Protein AF-A0A077XVI0-F1 (afdb_monomer_lite)

pLDDT: mean 93.35, std 6.58, range [59.66, 98.25]

Radius of gyration: 14.85 Å; chains: 1; bounding box: 34×36×43 Å

Secondary structure (DSSP, 8-state):
--EEEEE-SEEEEEEEEEE-TTT--EEEEEEEEESSEEEE-SSSSPEEE-S-EEEEEEEEE-HHHHHHHHHH-TTEEEEEETTTTEEEEEEE-TTT-PEEPHHHHHTSTTSTTS--SHHHHHH-EEEEEE-SS-EEEEEEE---TTHHHHHHHSEEEEGGG-

Structure (mmCIF, N/CA/C/O backbone):
data_AF-A0A077XVI0-F1
#
_entry.id   AF-A0A077XVI0-F1
#
loop_
_atom_site.group_PDB
_atom_site.id
_atom_site.type_symbol
_atom_site.label_atom_id
_atom_site.label_alt_id
_atom_site.label_comp_id
_atom_site.label_asym_id
_atom_site.label_entity_id
_atom_site.label_seq_id
_atom_site.pdbx_PDB_ins_code
_atom_site.Cartn_x
_atom_site.Cartn_y
_atom_site.Cartn_z
_atom_site.occupancy
_atom_site.B_iso_or_equiv
_atom_site.auth_seq_id
_atom_site.auth_comp_id
_atom_site.auth_asym_id
_atom_site.auth_atom_id
_atom_site.pdbx_PDB_model_num
ATOM 1 N N . MET A 1 1 ? 3.934 -5.791 14.193 1.00 75.94 1 MET A N 1
ATOM 2 C CA . MET A 1 1 ? 2.597 -6.399 14.378 1.00 75.94 1 MET A CA 1
ATOM 3 C C . MET A 1 1 ? 1.610 -5.398 13.829 1.00 75.94 1 MET A C 1
ATOM 5 O O . MET A 1 1 ? 1.869 -4.214 13.993 1.00 75.94 1 MET A O 1
ATOM 9 N N . ALA A 1 2 ? 0.547 -5.853 13.163 1.00 86.88 2 ALA A N 1
ATOM 10 C CA . ALA A 1 2 ? -0.470 -4.945 12.648 1.00 86.88 2 ALA A CA 1
ATOM 11 C C . ALA A 1 2 ? -1.126 -4.185 13.807 1.00 86.88 2 ALA A C 1
ATOM 13 O O . ALA A 1 2 ? -1.507 -4.798 14.806 1.00 86.88 2 ALA A O 1
ATOM 14 N N . GLU A 1 3 ? -1.226 -2.873 13.647 1.00 93.25 3 GLU A N 1
ATOM 15 C CA . GLU A 1 3 ? -1.880 -1.958 14.573 1.00 93.25 3 GLU A CA 1
ATOM 16 C C . GLU A 1 3 ? -3.228 -1.540 13.989 1.00 93.25 3 GLU A C 1
ATOM 18 O O . GLU A 1 3 ? -3.392 -1.486 12.765 1.00 93.25 3 GLU A O 1
ATOM 23 N N . GLN A 1 4 ? -4.183 -1.201 14.855 1.00 95.62 4 GLN A N 1
ATOM 24 C CA . GLN A 1 4 ? -5.434 -0.613 14.395 1.00 95.62 4 GLN A CA 1
ATOM 25 C C . GLN A 1 4 ? -5.211 0.873 14.100 1.00 95.62 4 GLN A C 1
ATOM 27 O O . GLN A 1 4 ? -4.833 1.655 14.973 1.00 95.62 4 GLN A O 1
ATOM 32 N N . ILE A 1 5 ? -5.470 1.267 12.861 1.00 96.50 5 ILE A N 1
ATOM 33 C CA . ILE A 1 5 ? -5.234 2.603 12.325 1.00 96.50 5 ILE A CA 1
ATOM 34 C C . ILE A 1 5 ? -6.569 3.193 11.881 1.00 96.50 5 ILE A C 1
ATOM 36 O O . ILE A 1 5 ? -7.290 2.596 11.086 1.00 96.50 5 ILE A O 1
ATOM 40 N N . LYS A 1 6 ? -6.896 4.393 12.358 1.00 97.12 6 LYS A N 1
ATOM 41 C CA . LYS A 1 6 ? -8.027 5.188 11.877 1.00 97.12 6 LYS A CA 1
ATOM 42 C C . LYS A 1 6 ? -7.541 6.272 10.932 1.00 97.12 6 LYS A C 1
ATOM 44 O O . LYS A 1 6 ? -6.917 7.237 11.373 1.00 97.12 6 LYS A O 1
ATOM 49 N N . ILE A 1 7 ? -7.877 6.131 9.659 1.00 96.81 7 ILE A N 1
ATOM 50 C CA . ILE A 1 7 ? -7.615 7.134 8.630 1.00 96.81 7 ILE A CA 1
ATOM 51 C C . ILE A 1 7 ? -8.758 8.146 8.631 1.00 96.81 7 ILE A C 1
ATOM 53 O O . ILE A 1 7 ? -9.930 7.757 8.631 1.00 96.81 7 ILE A O 1
ATOM 57 N N . GLN A 1 8 ? -8.423 9.435 8.642 1.00 93.44 8 GLN A N 1
ATOM 58 C CA . GLN A 1 8 ? -9.401 10.508 8.775 1.00 93.44 8 GLN A CA 1
ATOM 59 C C . GLN A 1 8 ? -9.551 11.269 7.465 1.00 93.44 8 GLN A C 1
ATOM 61 O O . GLN A 1 8 ? -8.578 11.792 6.934 1.00 93.44 8 GLN A O 1
ATOM 66 N N . SER A 1 9 ? -10.792 11.421 7.000 1.00 89.62 9 SER A N 1
ATOM 67 C CA . SER A 1 9 ? -11.191 12.236 5.838 1.00 89.62 9 SER A CA 1
ATOM 68 C C . SER A 1 9 ? -10.635 11.815 4.473 1.00 89.62 9 SER A C 1
ATOM 70 O O . SER A 1 9 ? -11.386 11.806 3.508 1.00 89.62 9 SER A O 1
ATOM 72 N N . GLN A 1 10 ? -9.358 11.479 4.342 1.00 94.50 10 GLN A N 1
ATOM 73 C CA . GLN A 1 10 ? -8.701 11.267 3.061 1.00 94.50 10 GLN A CA 1
ATOM 74 C C . GLN A 1 10 ? -7.640 10.180 3.173 1.00 94.50 10 GLN A C 1
ATOM 76 O O . GLN A 1 10 ? -6.960 10.053 4.187 1.00 94.50 10 GLN A O 1
ATOM 81 N N . PHE A 1 11 ? -7.469 9.433 2.092 1.00 96.69 11 PHE A N 1
ATOM 82 C CA . PHE A 1 11 ? -6.342 8.531 1.918 1.00 96.69 11 PHE A CA 1
ATOM 83 C C . PHE A 1 11 ? -5.824 8.620 0.484 1.00 96.69 11 PHE A C 1
ATOM 85 O O . PHE A 1 11 ? -6.435 9.255 -0.384 1.00 96.69 11 PHE A O 1
ATOM 92 N N . TYR A 1 12 ? -4.698 7.965 0.241 1.00 97.75 12 TYR A N 1
ATOM 93 C CA . TYR A 1 12 ? -4.141 7.793 -1.083 1.00 97.75 12 TYR A CA 1
ATOM 94 C C . TYR A 1 12 ? -3.972 6.315 -1.415 1.00 97.75 12 TYR A C 1
ATOM 96 O O . TYR A 1 12 ? -3.645 5.494 -0.556 1.00 97.75 12 TYR A O 1
ATOM 104 N N . ILE A 1 13 ? -4.126 5.995 -2.695 1.00 97.88 13 ILE A N 1
ATOM 105 C CA . ILE A 1 13 ? -3.491 4.820 -3.283 1.00 97.88 13 ILE A CA 1
ATOM 106 C C . ILE A 1 13 ? -2.181 5.298 -3.909 1.00 97.88 13 ILE A C 1
ATOM 108 O O . ILE A 1 13 ? -2.192 6.032 -4.897 1.00 97.88 13 ILE A O 1
ATOM 112 N N . ALA A 1 14 ? -1.053 4.919 -3.314 1.00 97.94 14 ALA A N 1
ATOM 113 C CA . ALA A 1 14 ? 0.259 5.159 -3.896 1.00 97.94 14 ALA A CA 1
ATOM 114 C C . ALA A 1 14 ? 0.512 4.094 -4.964 1.00 97.94 14 ALA A C 1
ATOM 116 O O . ALA A 1 14 ? 0.605 2.915 -4.634 1.00 97.94 14 ALA A O 1
ATOM 117 N N . ARG A 1 15 ? 0.603 4.491 -6.234 1.00 97.88 15 ARG A N 1
ATOM 118 C CA . ARG A 1 15 ? 0.916 3.614 -7.366 1.00 97.88 15 ARG A CA 1
ATOM 119 C C . ARG A 1 15 ? 2.368 3.800 -7.788 1.00 97.88 15 ARG A C 1
ATOM 121 O O . ARG A 1 15 ? 2.851 4.925 -7.879 1.00 97.88 15 ARG A O 1
ATOM 128 N N . ASN A 1 16 ? 3.040 2.690 -8.066 1.00 97.31 16 ASN A N 1
ATOM 129 C CA . ASN A 1 16 ? 4.381 2.653 -8.642 1.00 97.31 16 ASN A CA 1
ATOM 130 C C . ASN A 1 16 ? 4.538 1.372 -9.488 1.00 97.31 16 ASN A C 1
ATOM 132 O O . ASN A 1 16 ? 3.564 0.650 -9.716 1.00 97.31 16 ASN A O 1
ATOM 136 N N . PHE A 1 17 ? 5.752 1.077 -9.945 1.00 96.81 17 PHE A N 1
ATOM 137 C CA . PHE A 1 17 ? 6.093 -0.146 -10.667 1.00 96.81 17 PHE A CA 1
ATOM 138 C C . PHE A 1 17 ? 7.206 -0.918 -9.959 1.00 96.81 17 PHE A C 1
ATOM 140 O O . PHE A 1 17 ? 8.065 -0.333 -9.302 1.00 96.81 17 PHE A O 1
ATOM 147 N N . SER A 1 18 ? 7.183 -2.241 -10.088 1.00 96.00 18 SER A N 1
ATOM 148 C CA . SER A 1 18 ? 8.215 -3.126 -9.552 1.00 96.00 18 SER A CA 1
ATOM 149 C C . SER A 1 18 ? 8.384 -4.353 -10.443 1.00 96.00 18 SER A C 1
ATOM 151 O O . SER A 1 18 ? 7.446 -4.778 -11.123 1.00 96.00 18 SER A O 1
ATOM 153 N N . GLU A 1 19 ? 9.579 -4.937 -10.439 1.00 95.81 19 GLU A N 1
ATOM 154 C CA . GLU A 1 19 ? 9.837 -6.202 -11.117 1.00 95.81 19 GLU A CA 1
ATOM 155 C C . GLU A 1 19 ? 9.229 -7.366 -10.319 1.00 95.81 19 GLU A C 1
ATOM 157 O O . GLU A 1 19 ? 9.484 -7.534 -9.128 1.00 95.81 19 GLU A O 1
ATOM 162 N N . CYS A 1 20 ? 8.432 -8.208 -10.979 1.00 96.50 20 CYS A N 1
ATOM 163 C CA . CYS A 1 20 ? 7.887 -9.407 -10.358 1.00 96.50 20 CYS A CA 1
ATOM 164 C C . CYS A 1 20 ? 8.998 -10.413 -10.027 1.00 96.50 20 CYS A C 1
ATOM 166 O O . CYS A 1 20 ? 9.634 -10.940 -10.940 1.00 96.50 20 CYS A O 1
ATOM 168 N N . TYR A 1 21 ? 9.134 -10.813 -8.759 1.00 93.12 21 TYR A N 1
ATOM 169 C CA . TYR A 1 21 ? 10.200 -11.744 -8.347 1.00 93.12 21 TYR A CA 1
ATOM 170 C C . TYR A 1 21 ? 10.135 -13.127 -9.023 1.00 93.12 21 TYR A C 1
ATOM 172 O O . TYR A 1 21 ? 11.110 -13.873 -9.007 1.00 93.12 21 TYR A O 1
ATOM 180 N N . SER A 1 22 ? 8.969 -13.515 -9.554 1.00 95.81 22 SER A N 1
ATOM 181 C CA . SER A 1 22 ? 8.754 -14.851 -10.120 1.00 95.81 22 SER A CA 1
ATOM 182 C C . SER A 1 22 ? 8.929 -14.914 -11.633 1.00 95.81 22 SER A C 1
ATOM 184 O O . SER A 1 22 ? 9.310 -15.967 -12.136 1.00 95.81 22 SER A O 1
ATOM 186 N N . CYS A 1 23 ? 8.582 -13.853 -12.366 1.00 97.56 23 CYS A N 1
ATOM 187 C CA . CYS A 1 23 ? 8.616 -13.859 -13.834 1.00 97.56 23 CYS A CA 1
ATOM 188 C C . CYS A 1 23 ? 9.352 -12.664 -14.450 1.00 97.56 23 CYS A C 1
ATOM 190 O O . CYS A 1 23 ? 9.370 -12.544 -15.673 1.00 97.56 23 CYS A O 1
ATOM 192 N N . SER A 1 24 ? 9.912 -11.774 -13.628 1.00 97.25 24 SER A N 1
ATOM 193 C CA . SER A 1 24 ? 10.633 -10.561 -14.031 1.00 97.25 24 SER A CA 1
ATOM 194 C C . SER A 1 24 ? 9.841 -9.564 -14.884 1.00 97.25 24 SER A C 1
ATOM 196 O O . SER A 1 24 ? 10.401 -8.621 -15.437 1.00 97.25 24 SER A O 1
ATOM 198 N N . ALA A 1 25 ? 8.520 -9.724 -14.996 1.00 98.00 25 ALA A N 1
ATOM 199 C CA . ALA A 1 25 ? 7.687 -8.718 -15.636 1.00 98.00 25 ALA A CA 1
ATOM 200 C C . ALA A 1 25 ? 7.625 -7.457 -14.763 1.00 98.00 25 ALA A C 1
ATOM 202 O O . ALA A 1 25 ? 7.378 -7.552 -13.560 1.00 98.00 25 ALA A O 1
ATOM 203 N N . ASN A 1 26 ? 7.788 -6.283 -15.374 1.00 97.62 26 ASN A N 1
ATOM 204 C CA . ASN A 1 26 ? 7.527 -5.017 -14.700 1.00 97.62 26 ASN A CA 1
ATOM 205 C C . ASN A 1 26 ? 6.011 -4.835 -14.536 1.00 97.62 26 ASN A C 1
ATOM 207 O O . ASN A 1 26 ? 5.271 -4.827 -15.526 1.00 97.62 26 ASN A O 1
ATOM 211 N N . ILE A 1 27 ? 5.545 -4.729 -13.296 1.00 97.94 27 ILE A N 1
ATOM 212 C CA . ILE A 1 27 ? 4.123 -4.712 -12.942 1.00 97.94 27 ILE A CA 1
ATOM 213 C C . ILE A 1 27 ? 3.767 -3.467 -12.137 1.00 97.94 27 ILE A C 1
ATOM 215 O O . ILE A 1 27 ? 4.596 -2.990 -11.359 1.00 97.94 27 ILE A O 1
ATOM 219 N N . PRO A 1 28 ? 2.537 -2.945 -12.285 1.00 97.75 28 PRO A N 1
ATOM 220 C CA . PRO A 1 28 ? 2.043 -1.939 -11.367 1.00 97.75 28 PRO A CA 1
ATOM 221 C C . PRO A 1 28 ? 1.876 -2.565 -9.980 1.00 97.75 28 PRO A C 1
ATOM 223 O O . PRO A 1 28 ? 1.380 -3.683 -9.835 1.00 97.75 28 PRO A O 1
ATOM 226 N N . VAL A 1 29 ? 2.273 -1.819 -8.961 1.00 98.12 29 VAL A N 1
ATOM 227 C CA . VAL A 1 29 ? 2.069 -2.152 -7.553 1.00 98.12 29 VAL A CA 1
ATOM 228 C C . VAL A 1 29 ? 1.447 -0.956 -6.852 1.00 98.12 29 VAL A C 1
ATOM 230 O O . VAL A 1 29 ? 1.659 0.191 -7.256 1.00 98.12 29 VAL A O 1
ATOM 233 N N . ILE A 1 30 ? 0.656 -1.220 -5.817 1.00 98.19 30 ILE A N 1
ATOM 234 C CA . ILE A 1 30 ? 0.041 -0.188 -4.992 1.00 98.19 30 ILE A CA 1
ATOM 235 C C . ILE A 1 30 ? 0.307 -0.393 -3.503 1.00 98.19 30 ILE A C 1
ATOM 237 O O . ILE A 1 30 ? 0.505 -1.519 -3.047 1.00 98.19 30 ILE A O 1
ATOM 241 N N . ALA A 1 31 ? 0.257 0.707 -2.761 1.00 97.62 31 ALA A N 1
ATOM 242 C CA . ALA A 1 31 ? 0.174 0.735 -1.310 1.00 97.62 31 ALA A CA 1
ATOM 243 C C . ALA A 1 31 ? -0.948 1.680 -0.869 1.00 97.62 31 ALA A C 1
ATOM 245 O O . ALA A 1 31 ? -1.223 2.692 -1.520 1.00 97.62 31 ALA A O 1
ATOM 246 N N . ILE A 1 32 ? -1.583 1.362 0.258 1.00 97.75 32 ILE A N 1
ATOM 247 C CA . ILE A 1 32 ? -2.487 2.295 0.933 1.00 97.75 32 ILE A CA 1
ATOM 248 C C . ILE A 1 32 ? -1.615 3.303 1.676 1.00 97.75 32 ILE A C 1
ATOM 250 O O . ILE A 1 32 ? -0.661 2.921 2.351 1.00 97.75 32 ILE A O 1
ATOM 254 N N . ALA A 1 33 ? -1.939 4.583 1.557 1.00 97.06 33 ALA A N 1
ATOM 255 C CA . ALA A 1 33 ? -1.226 5.646 2.238 1.00 97.06 33 ALA A CA 1
ATOM 256 C C . ALA A 1 33 ? -2.195 6.648 2.850 1.00 97.06 33 ALA A C 1
ATOM 258 O O . ALA A 1 33 ? -3.298 6.840 2.342 1.00 97.06 33 ALA A O 1
ATOM 259 N N . ALA A 1 34 ? -1.783 7.326 3.911 1.00 96.69 34 ALA A N 1
ATOM 260 C CA . ALA A 1 34 ? -2.560 8.423 4.466 1.00 96.69 34 ALA A CA 1
ATOM 261 C C . ALA A 1 34 ? -1.664 9.457 5.141 1.00 96.69 34 ALA A C 1
ATOM 263 O O . ALA A 1 34 ? -0.591 9.134 5.650 1.00 96.69 34 ALA A O 1
ATOM 264 N N . GLU A 1 35 ? -2.163 10.687 5.152 1.00 94.38 35 GLU A N 1
ATOM 265 C CA . GLU A 1 35 ? -1.811 11.721 6.123 1.00 94.38 35 GLU A CA 1
ATOM 266 C C . GLU A 1 35 ? -2.924 11.754 7.184 1.00 94.38 35 GLU A C 1
ATOM 268 O O . GLU A 1 35 ? -4.034 11.285 6.927 1.00 94.38 35 GLU A O 1
ATOM 273 N N . ASN A 1 36 ? -2.664 12.350 8.349 1.00 93.31 36 ASN A N 1
ATOM 274 C CA . ASN A 1 36 ? -3.668 12.595 9.398 1.00 93.31 36 ASN A CA 1
ATOM 275 C C . ASN A 1 36 ? -4.433 11.326 9.824 1.00 93.31 36 ASN A C 1
ATOM 277 O O . ASN A 1 36 ? -5.638 11.178 9.603 1.00 93.31 36 ASN A O 1
ATOM 281 N N . PHE A 1 37 ? -3.723 10.391 10.449 1.00 95.44 37 PHE A N 1
ATOM 282 C CA . PHE A 1 37 ? -4.299 9.159 10.980 1.00 95.44 37 PHE A CA 1
ATOM 283 C C . PHE A 1 37 ? -3.973 8.965 12.459 1.00 95.44 37 PHE A C 1
ATOM 285 O O . PHE A 1 37 ? -3.024 9.524 13.007 1.00 95.44 37 PHE A O 1
ATOM 292 N N . THR A 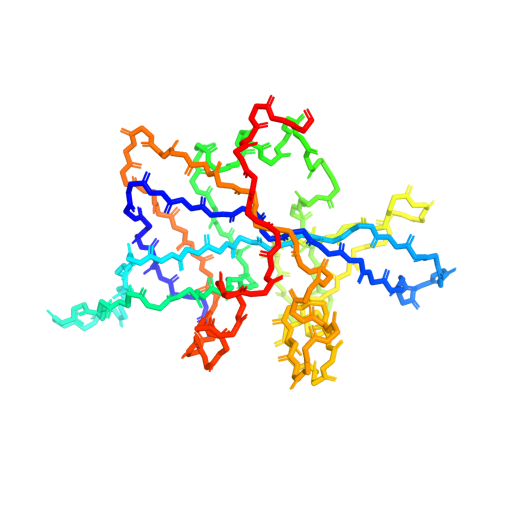1 38 ? -4.794 8.155 13.119 1.00 95.69 38 THR A N 1
ATOM 293 C CA . THR A 1 38 ? -4.628 7.786 14.526 1.00 95.69 38 THR A CA 1
ATOM 294 C C . THR A 1 38 ? -4.289 6.306 14.632 1.00 95.69 38 THR A C 1
ATOM 296 O O . THR A 1 38 ? -4.999 5.486 14.062 1.00 95.69 38 THR A O 1
ATOM 299 N N . VAL A 1 39 ? -3.248 5.957 15.380 1.00 94.50 39 VAL A N 1
ATOM 300 C CA . VAL A 1 39 ? -2.879 4.574 15.704 1.00 94.50 39 VAL A CA 1
ATOM 301 C C . VAL A 1 39 ? -3.346 4.256 17.121 1.00 94.50 39 VAL A C 1
ATOM 303 O O . VAL A 1 39 ? -3.072 5.017 18.056 1.00 94.50 39 VAL A O 1
ATOM 306 N N . PHE A 1 40 ? -4.050 3.137 17.274 1.00 92.56 40 PHE A N 1
ATOM 307 C CA . PHE A 1 40 ? -4.464 2.593 18.562 1.00 92.56 40 PHE A CA 1
ATOM 308 C C . PHE A 1 40 ? -3.529 1.443 18.942 1.00 92.56 40 PHE A C 1
ATOM 310 O O . PHE A 1 40 ? -3.675 0.332 18.443 1.00 92.56 40 PHE A O 1
ATOM 317 N N . ASP A 1 41 ? -2.591 1.705 19.850 1.00 81.56 41 ASP A N 1
ATOM 318 C CA . ASP A 1 41 ? -1.585 0.736 20.318 1.00 81.56 41 ASP A CA 1
ATOM 319 C C . ASP A 1 41 ? -2.038 -0.053 21.569 1.00 81.56 41 ASP A C 1
ATOM 321 O O . ASP A 1 41 ? -1.245 -0.702 22.254 1.00 81.56 41 ASP A O 1
ATOM 325 N N . GLY A 1 42 ? -3.325 0.044 21.923 1.00 74.44 42 GLY A N 1
ATOM 326 C CA . GLY A 1 42 ? -3.897 -0.556 23.133 1.00 74.44 42 GLY A CA 1
ATOM 327 C C . GLY A 1 42 ? -3.517 0.150 24.443 1.00 74.44 42 GLY A C 1
ATOM 328 O O . GLY A 1 42 ? -3.943 -0.289 25.515 1.00 74.44 42 GLY A O 1
ATOM 329 N N . SER A 1 43 ? -2.750 1.244 24.391 1.00 75.06 43 SER A N 1
ATOM 330 C CA . SER A 1 43 ? -2.469 2.100 25.542 1.00 75.06 43 SER A CA 1
ATOM 331 C C . SER A 1 43 ? -3.592 3.125 25.778 1.00 75.06 43 SER A C 1
ATOM 333 O O . SER A 1 43 ? -4.576 3.204 25.044 1.00 75.06 43 SER A O 1
ATOM 335 N N . LYS A 1 44 ? -3.476 3.931 26.845 1.00 69.06 44 LYS A N 1
ATOM 336 C CA . LYS A 1 44 ? -4.432 5.025 27.113 1.00 69.06 44 LYS A CA 1
ATOM 337 C C . LYS A 1 44 ? -4.290 6.204 26.142 1.00 69.06 44 LYS A C 1
ATOM 339 O O . LYS A 1 44 ? -5.182 7.048 26.116 1.00 69.06 44 LYS A O 1
ATOM 344 N N . ASN A 1 45 ? -3.183 6.286 25.404 1.00 78.19 45 ASN A N 1
ATOM 345 C CA . ASN A 1 45 ? -2.859 7.420 24.551 1.00 78.19 45 ASN A CA 1
ATOM 346 C C . ASN A 1 45 ? -2.733 6.953 23.106 1.00 78.19 45 ASN A C 1
ATOM 348 O O . ASN A 1 45 ? -1.842 6.182 22.776 1.00 78.19 45 ASN A O 1
ATOM 352 N N . ASN A 1 46 ? -3.587 7.478 22.237 1.00 86.75 46 ASN A N 1
ATOM 353 C CA . ASN A 1 46 ? -3.474 7.206 20.813 1.00 86.75 46 ASN A CA 1
ATOM 354 C C . ASN A 1 46 ? -2.323 8.022 20.215 1.00 86.75 46 ASN A C 1
ATOM 356 O O . ASN A 1 46 ? -2.115 9.180 20.592 1.00 86.75 46 ASN A O 1
ATOM 360 N N . PHE A 1 47 ? -1.616 7.447 19.246 1.00 88.88 47 PHE A N 1
ATOM 361 C CA . PHE A 1 47 ? -0.605 8.165 18.478 1.00 88.88 47 PHE A CA 1
ATOM 362 C C . PHE A 1 47 ? -1.258 8.823 17.264 1.00 88.88 47 PHE A C 1
ATOM 364 O O . PHE A 1 47 ? -1.944 8.160 16.490 1.00 88.88 47 PHE A O 1
ATOM 371 N N . ILE A 1 48 ? -1.062 10.129 17.096 1.00 91.56 48 ILE A N 1
ATOM 372 C CA . ILE A 1 48 ? -1.550 10.873 15.932 1.00 91.56 48 ILE A CA 1
ATOM 373 C C . ILE A 1 48 ? -0.364 11.126 15.009 1.00 91.56 48 ILE A C 1
ATOM 375 O O . ILE A 1 48 ? 0.647 11.674 15.449 1.00 91.56 48 ILE A O 1
ATOM 379 N N . ASN A 1 49 ? -0.508 10.751 13.740 1.00 91.81 49 ASN A N 1
ATOM 380 C CA . ASN A 1 49 ? 0.468 11.024 12.698 1.00 91.81 49 ASN A CA 1
ATOM 381 C C . ASN A 1 49 ? -0.132 11.923 11.6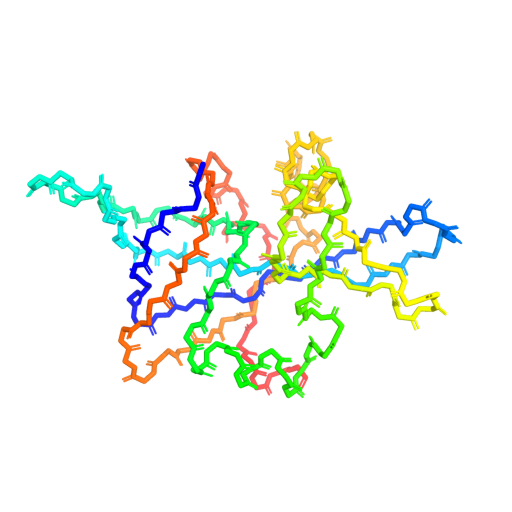18 1.00 91.81 49 ASN A C 1
ATOM 383 O O . ASN A 1 49 ? -1.200 11.626 11.086 1.00 91.81 49 ASN A O 1
ATOM 387 N N . ASN A 1 50 ? 0.591 12.982 11.267 1.00 93.25 50 ASN A N 1
ATOM 388 C CA . ASN A 1 50 ? 0.220 13.895 10.189 1.00 93.25 50 ASN A CA 1
ATOM 389 C C . ASN A 1 50 ? 1.104 13.723 8.945 1.00 93.25 50 ASN A C 1
ATOM 391 O O . ASN A 1 50 ? 0.772 14.266 7.899 1.00 93.25 50 ASN A O 1
ATOM 395 N N . ASP A 1 51 ? 2.195 12.964 9.042 1.00 95.12 51 ASP A N 1
ATOM 396 C CA . ASP A 1 51 ? 3.072 12.672 7.916 1.00 95.12 51 ASP A CA 1
ATOM 397 C C . ASP A 1 51 ? 2.432 11.654 6.971 1.00 95.12 51 ASP A C 1
ATOM 399 O O . ASP A 1 51 ? 1.743 10.725 7.406 1.00 95.12 51 ASP A O 1
ATOM 403 N N . LEU A 1 52 ? 2.709 11.800 5.672 1.00 96.12 52 LEU A N 1
ATOM 404 C CA . LEU A 1 52 ? 2.350 10.801 4.680 1.00 96.12 52 LEU A CA 1
ATOM 405 C C . LEU A 1 52 ? 3.087 9.495 4.995 1.00 96.12 52 LEU A C 1
ATOM 407 O O . LEU A 1 52 ? 4.319 9.417 4.934 1.00 96.12 52 LEU A O 1
ATOM 411 N N . THR A 1 53 ? 2.311 8.451 5.263 1.00 96.12 53 THR A N 1
ATOM 412 C CA . THR A 1 53 ? 2.827 7.120 5.574 1.00 96.12 53 THR A CA 1
ATOM 413 C C . THR A 1 53 ? 2.203 6.074 4.666 1.00 96.12 53 THR A C 1
ATOM 415 O O . THR A 1 53 ? 0.993 6.068 4.450 1.00 96.12 53 THR A O 1
ATOM 418 N N . PHE A 1 54 ? 3.037 5.155 4.177 1.00 96.31 54 PHE A N 1
ATOM 419 C CA . PHE A 1 54 ? 2.599 3.937 3.504 1.00 96.31 54 PHE A CA 1
ATOM 420 C C . PHE A 1 54 ? 2.312 2.837 4.524 1.00 96.31 54 PHE A C 1
ATOM 422 O O . PHE A 1 54 ? 3.129 2.567 5.411 1.00 96.31 54 PHE A O 1
ATOM 429 N N . PHE A 1 55 ? 1.163 2.194 4.365 1.00 96.25 55 PHE A N 1
ATOM 430 C CA . PHE A 1 55 ? 0.761 1.024 5.127 1.00 96.25 55 PHE A CA 1
ATOM 431 C C . PHE A 1 55 ? 1.134 -0.243 4.368 1.00 96.25 55 PHE A C 1
ATOM 433 O O . PHE A 1 55 ? 1.024 -0.309 3.143 1.00 96.25 55 PHE A O 1
ATOM 440 N N . TYR A 1 56 ? 1.576 -1.243 5.116 1.00 95.56 56 TYR A N 1
ATOM 441 C CA . TYR A 1 56 ? 1.964 -2.555 4.617 1.00 95.56 56 TYR A CA 1
ATOM 442 C C . TYR A 1 56 ? 1.451 -3.631 5.570 1.00 95.56 56 TYR A C 1
ATOM 444 O O . TYR A 1 56 ? 1.029 -3.346 6.689 1.00 95.56 56 TYR A O 1
ATOM 452 N N . MET A 1 57 ? 1.451 -4.882 5.128 1.00 95.44 57 MET A N 1
ATOM 453 C CA . MET A 1 57 ? 0.972 -6.036 5.885 1.00 95.44 57 MET A CA 1
ATOM 454 C C . MET A 1 57 ? -0.467 -5.837 6.388 1.00 95.44 57 MET A C 1
ATOM 456 O O . MET A 1 57 ? -0.814 -6.249 7.495 1.00 95.44 57 MET A O 1
ATOM 460 N N . ALA A 1 58 ? -1.305 -5.183 5.573 1.00 97.00 58 ALA A N 1
ATOM 461 C CA . ALA A 1 58 ? -2.683 -4.869 5.923 1.00 97.00 58 ALA A CA 1
ATOM 462 C C . ALA A 1 58 ? -3.521 -6.150 5.999 1.00 97.00 58 ALA A C 1
ATOM 464 O O . ALA A 1 58 ? -3.752 -6.812 4.990 1.00 97.00 58 ALA A O 1
ATOM 465 N N . THR A 1 59 ? -3.990 -6.513 7.187 1.00 97.00 59 THR A N 1
ATOM 466 C CA . THR A 1 59 ? -4.820 -7.706 7.414 1.00 97.00 59 THR A CA 1
ATOM 467 C C . THR A 1 59 ? -6.310 -7.408 7.296 1.00 97.00 59 THR A C 1
ATOM 469 O O . THR A 1 59 ? -7.095 -8.298 6.983 1.00 97.00 59 THR A O 1
ATOM 472 N N . SER A 1 60 ? -6.703 -6.154 7.516 1.00 97.06 60 SER A N 1
ATOM 473 C CA . SER A 1 60 ? -8.079 -5.681 7.381 1.00 97.06 60 SER A CA 1
ATOM 474 C C . SER A 1 60 ? -8.075 -4.274 6.805 1.00 97.06 60 SER A C 1
ATOM 476 O O . SER A 1 60 ? -7.281 -3.435 7.224 1.00 97.06 60 SER A O 1
ATOM 478 N N . ILE A 1 61 ? -8.965 -4.009 5.853 1.00 96.88 61 ILE A N 1
ATOM 479 C CA . ILE A 1 61 ? -9.190 -2.675 5.296 1.00 96.88 61 ILE A CA 1
ATOM 480 C C . ILE A 1 61 ? -10.695 -2.419 5.293 1.00 96.88 61 ILE A C 1
ATOM 482 O O . ILE A 1 61 ? -11.469 -3.314 4.949 1.00 96.88 61 ILE A O 1
ATOM 486 N N . GLY A 1 62 ? -11.127 -1.221 5.684 1.00 96.44 62 GLY A N 1
ATOM 487 C CA . GLY A 1 62 ? -12.554 -0.908 5.700 1.00 96.44 62 GLY A CA 1
ATOM 488 C C . GLY A 1 62 ? -13.195 -0.895 4.310 1.00 96.44 62 GLY A C 1
ATOM 489 O O . GLY A 1 62 ? -12.528 -0.739 3.282 1.00 96.44 62 GLY A O 1
ATOM 490 N N . ASP A 1 63 ? -14.522 -1.031 4.292 1.00 95.69 63 ASP A N 1
ATOM 491 C CA . ASP A 1 63 ? -15.303 -1.268 3.074 1.00 95.69 63 ASP A CA 1
ATOM 492 C C . ASP A 1 63 ? -15.084 -0.211 1.993 1.00 95.69 63 ASP A C 1
ATOM 494 O O . ASP A 1 63 ? -14.955 -0.559 0.821 1.00 95.69 63 ASP A O 1
ATOM 498 N N . GLU A 1 64 ? -15.005 1.065 2.374 1.00 95.12 64 GLU A N 1
ATOM 499 C CA . GLU A 1 64 ? -14.807 2.170 1.434 1.00 95.12 64 GLU A CA 1
ATOM 500 C C . GLU A 1 64 ? -13.489 2.032 0.659 1.00 95.12 64 GLU A C 1
ATOM 502 O O . GLU A 1 64 ? -13.495 2.092 -0.572 1.00 95.12 64 GLU A O 1
ATOM 507 N N . ILE A 1 65 ? -12.387 1.733 1.354 1.00 96.44 65 ILE A N 1
ATOM 508 C CA . ILE A 1 65 ? -11.084 1.471 0.727 1.00 96.44 65 ILE A CA 1
ATOM 509 C C . ILE A 1 65 ? -11.162 0.193 -0.116 1.00 96.44 65 ILE A C 1
ATOM 511 O O . ILE A 1 65 ? -10.744 0.185 -1.274 1.00 96.44 65 ILE A O 1
ATOM 515 N N . SER A 1 66 ? -11.757 -0.876 0.425 1.00 96.81 66 SER A N 1
ATOM 516 C CA . SER A 1 66 ? -11.864 -2.159 -0.279 1.00 96.81 66 SER A CA 1
ATOM 517 C C . SER A 1 66 ? -12.650 -2.049 -1.591 1.00 96.81 66 SER A C 1
ATOM 519 O O . SER A 1 66 ? -12.304 -2.702 -2.573 1.00 96.81 66 SER A O 1
ATOM 521 N N . ASN A 1 67 ? -13.681 -1.202 -1.638 1.00 95.62 67 ASN A N 1
ATOM 522 C CA . ASN A 1 67 ? -14.499 -0.982 -2.827 1.00 95.62 67 ASN A CA 1
ATOM 523 C C . ASN A 1 67 ? -13.729 -0.213 -3.905 1.00 95.62 67 ASN A C 1
ATOM 525 O O . ASN A 1 67 ? -13.825 -0.561 -5.085 1.00 95.62 67 ASN A O 1
ATOM 529 N N . VAL A 1 68 ? -12.936 0.791 -3.509 1.00 95.75 68 VAL A N 1
ATOM 530 C CA . VAL A 1 68 ? -12.045 1.518 -4.429 1.00 95.75 68 VAL A CA 1
ATOM 531 C C . VAL A 1 68 ? -11.027 0.558 -5.036 1.00 95.75 68 VAL A C 1
ATOM 533 O O . VAL A 1 68 ? -10.857 0.542 -6.254 1.00 95.75 68 VAL A O 1
ATOM 536 N N . ILE A 1 69 ? -10.411 -0.286 -4.205 1.00 96.81 69 ILE A N 1
ATOM 537 C CA . ILE A 1 69 ? -9.425 -1.276 -4.643 1.00 96.81 69 ILE A CA 1
ATOM 538 C C . ILE A 1 69 ? -10.054 -2.297 -5.590 1.00 96.81 69 ILE A C 1
ATOM 540 O O . ILE A 1 69 ? -9.577 -2.455 -6.705 1.00 96.81 69 ILE A O 1
ATOM 544 N N . LYS A 1 70 ? -11.171 -2.930 -5.219 1.00 95.75 70 LYS A N 1
ATOM 545 C CA . LYS A 1 70 ? -11.841 -3.927 -6.075 1.00 95.75 70 LYS A CA 1
ATOM 546 C C . LYS A 1 70 ? -12.273 -3.371 -7.434 1.00 95.75 70 LYS A C 1
ATOM 548 O O . LYS A 1 70 ? -12.323 -4.127 -8.396 1.00 95.75 70 LYS A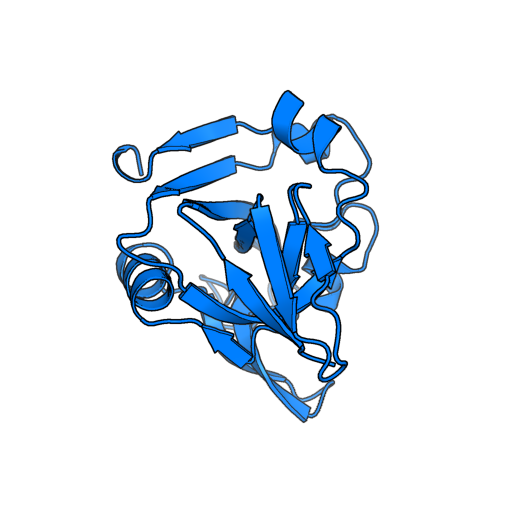 O 1
ATOM 553 N N . SER A 1 71 ? -12.600 -2.080 -7.511 1.00 95.25 71 SER A N 1
ATOM 554 C CA . SER A 1 71 ? -13.090 -1.463 -8.750 1.00 95.25 71 SER A CA 1
ATOM 555 C C . SER A 1 71 ? -11.971 -1.009 -9.694 1.00 95.25 71 SER A C 1
ATOM 557 O O . SER A 1 71 ? -12.218 -0.904 -10.889 1.00 95.25 71 SER A O 1
ATOM 559 N N . ASN A 1 72 ? -10.767 -0.724 -9.179 1.00 95.62 72 ASN A N 1
ATOM 560 C CA . ASN A 1 72 ? -9.702 -0.060 -9.950 1.00 95.62 72 ASN A CA 1
ATOM 561 C C . ASN A 1 72 ? -8.340 -0.779 -9.899 1.00 95.62 72 ASN A C 1
ATOM 563 O O . ASN A 1 72 ? -7.498 -0.565 -10.765 1.00 95.62 72 ASN A O 1
ATOM 567 N N . PHE A 1 73 ? -8.110 -1.613 -8.884 1.00 96.62 73 PHE A N 1
ATOM 568 C CA . PHE A 1 73 ? -6.823 -2.235 -8.555 1.00 96.62 73 PHE A CA 1
ATOM 569 C C . PHE A 1 73 ? -7.029 -3.690 -8.104 1.00 96.62 73 PHE A C 1
ATOM 571 O O . PHE A 1 73 ? -6.564 -4.100 -7.042 1.00 96.62 73 PHE A O 1
ATOM 578 N N . ASP A 1 74 ? -7.747 -4.486 -8.900 1.00 95.88 74 ASP A N 1
ATOM 579 C CA . ASP A 1 74 ? -8.125 -5.877 -8.585 1.00 95.88 74 ASP A CA 1
ATOM 580 C C . ASP A 1 74 ? -6.932 -6.844 -8.393 1.00 95.88 74 ASP A C 1
ATOM 582 O O . ASP A 1 74 ? -7.084 -7.959 -7.880 1.00 95.88 74 ASP A O 1
ATOM 586 N N . TYR A 1 75 ? -5.728 -6.403 -8.758 1.00 97.31 75 TYR A N 1
ATOM 587 C CA . TYR A 1 75 ? -4.463 -7.074 -8.489 1.00 97.31 75 TYR A CA 1
ATOM 588 C C . TYR A 1 75 ? -3.965 -6.908 -7.048 1.00 97.31 75 TYR A C 1
ATOM 590 O O . TYR A 1 75 ? -3.089 -7.662 -6.631 1.00 97.31 75 TYR A O 1
ATOM 598 N N . TYR A 1 76 ? -4.514 -5.982 -6.262 1.00 98.19 76 TYR A N 1
ATOM 599 C CA . TYR A 1 76 ? -4.235 -5.869 -4.832 1.00 98.19 76 TYR A CA 1
ATOM 600 C C . TYR A 1 76 ? -5.354 -6.538 -4.031 1.00 98.19 76 TYR A C 1
ATOM 602 O O . TYR A 1 76 ? -6.468 -6.026 -3.926 1.00 98.19 76 TYR A O 1
ATOM 610 N N . LYS A 1 77 ? -5.080 -7.731 -3.502 1.00 97.44 77 LYS A N 1
ATOM 611 C CA . LYS A 1 77 ? -6.096 -8.616 -2.910 1.00 97.44 77 LYS A CA 1
ATOM 612 C C . LYS A 1 77 ? -5.495 -9.519 -1.827 1.00 97.44 77 LYS A C 1
ATOM 614 O O . LYS A 1 77 ? -4.268 -9.623 -1.759 1.00 97.44 77 LYS A O 1
ATOM 619 N N . PRO A 1 78 ? -6.317 -10.171 -0.983 1.00 96.69 78 PRO A N 1
ATOM 620 C CA . PRO A 1 78 ? -5.820 -11.070 0.055 1.00 96.69 78 PRO A CA 1
ATOM 621 C C . PRO A 1 78 ? -4.903 -12.172 -0.493 1.00 96.69 78 PRO A C 1
ATOM 623 O O . PRO A 1 78 ? -5.191 -12.789 -1.520 1.00 96.69 78 PRO A O 1
ATOM 626 N N . PHE A 1 79 ? -3.797 -12.408 0.208 1.00 94.12 79 PHE A N 1
ATOM 627 C CA . PHE A 1 79 ? -2.767 -13.387 -0.116 1.00 94.12 79 PHE A CA 1
ATOM 628 C C . PHE A 1 79 ? -2.213 -14.008 1.164 1.00 94.12 79 PHE A C 1
ATOM 630 O O . PHE A 1 79 ? -1.812 -13.302 2.090 1.00 94.12 79 PHE A O 1
ATOM 637 N N . PHE A 1 80 ? -2.127 -15.338 1.201 1.00 95.06 80 PHE A N 1
ATOM 638 C CA . PHE A 1 80 ? -1.449 -16.043 2.282 1.00 95.06 80 PHE A CA 1
ATOM 639 C C . PHE A 1 80 ? 0.050 -16.171 1.992 1.00 95.06 80 PHE A C 1
ATOM 641 O O . PHE A 1 80 ? 0.466 -16.896 1.085 1.00 95.06 80 PHE A O 1
ATOM 648 N N . SER A 1 81 ? 0.882 -15.519 2.804 1.00 91.81 81 SER A N 1
ATOM 649 C CA . SER A 1 81 ? 2.333 -15.639 2.687 1.00 91.81 81 SER A CA 1
ATOM 650 C C . SER A 1 81 ? 2.870 -16.812 3.495 1.00 91.81 81 SER A C 1
ATOM 652 O O . SER A 1 81 ? 2.762 -16.872 4.722 1.00 91.81 81 SER A O 1
ATOM 654 N N . ASN A 1 82 ? 3.562 -17.717 2.806 1.00 90.06 82 ASN A N 1
ATOM 655 C CA . ASN A 1 82 ? 4.247 -18.839 3.437 1.00 90.06 82 ASN A CA 1
ATOM 656 C C . ASN A 1 82 ? 5.442 -18.426 4.306 1.00 90.06 82 ASN A C 1
ATOM 658 O O . ASN A 1 82 ? 5.795 -19.196 5.200 1.00 90.06 82 ASN A O 1
ATOM 662 N N . THR A 1 83 ? 6.040 -17.259 4.058 1.00 89.31 83 THR A N 1
ATOM 663 C CA . THR A 1 83 ? 7.213 -16.759 4.790 1.00 89.31 83 THR A CA 1
ATOM 664 C C . THR A 1 83 ? 6.819 -16.222 6.161 1.00 89.31 83 THR A C 1
ATOM 666 O O . THR A 1 83 ? 7.418 -16.596 7.163 1.00 89.31 83 THR A O 1
ATOM 669 N N . VAL A 1 84 ? 5.772 -15.392 6.218 1.00 89.75 84 VAL A N 1
ATOM 670 C CA . VAL A 1 84 ? 5.295 -14.771 7.471 1.00 89.75 84 VAL A CA 1
ATOM 671 C C . VAL A 1 84 ? 4.116 -15.516 8.108 1.00 89.75 84 VAL A C 1
ATOM 673 O O . VAL A 1 84 ? 3.682 -15.142 9.193 1.00 89.75 84 VAL A O 1
ATOM 676 N N . LYS A 1 85 ? 3.615 -16.577 7.455 1.00 93.69 85 LYS A N 1
ATOM 677 C CA . LYS A 1 85 ? 2.511 -17.447 7.909 1.00 93.69 85 LYS A CA 1
ATOM 678 C C . LYS A 1 85 ? 1.232 -16.681 8.257 1.00 93.69 85 LYS A C 1
ATOM 680 O O . LYS A 1 85 ? 0.561 -16.993 9.239 1.00 93.69 85 LYS A O 1
ATOM 685 N N . LYS A 1 86 ? 0.906 -15.675 7.447 1.00 92.75 86 LYS A N 1
ATOM 686 C CA . LYS A 1 86 ? -0.253 -14.793 7.625 1.00 92.75 86 LYS A CA 1
ATOM 687 C C . LYS A 1 86 ? -0.886 -14.457 6.283 1.00 92.75 86 LYS A C 1
ATOM 689 O O . LYS A 1 86 ? -0.188 -14.402 5.268 1.00 92.75 86 LYS A O 1
ATOM 694 N N . GLU A 1 87 ? -2.190 -14.217 6.314 1.00 95.31 87 GLU A N 1
ATOM 695 C CA . GLU A 1 87 ? -2.928 -13.599 5.216 1.00 95.31 87 GLU A CA 1
ATOM 696 C C . GLU A 1 87 ? -2.935 -12.079 5.387 1.00 95.31 87 GLU A C 1
ATOM 698 O O . GLU A 1 87 ? -3.115 -11.583 6.499 1.00 95.31 87 GLU A O 1
ATOM 703 N N . TYR A 1 88 ? -2.705 -11.356 4.296 1.00 96.62 88 TYR A N 1
ATOM 704 C CA . TYR A 1 88 ? -2.799 -9.900 4.224 1.00 96.62 88 TYR A CA 1
ATOM 705 C C . TYR A 1 88 ? -3.085 -9.471 2.781 1.00 96.62 88 TYR A C 1
ATOM 707 O O . TYR A 1 88 ? -2.984 -10.271 1.849 1.00 96.62 88 TYR A O 1
ATOM 715 N N . TRP A 1 89 ? -3.467 -8.215 2.584 1.00 97.50 89 TRP A N 1
ATOM 716 C CA . TRP A 1 89 ? -3.661 -7.627 1.265 1.00 97.50 89 TRP A CA 1
ATOM 717 C C . TRP A 1 89 ? -2.317 -7.392 0.582 1.00 97.50 89 TRP A C 1
ATOM 719 O O . TRP A 1 89 ? -1.486 -6.645 1.090 1.00 97.50 89 TRP A O 1
ATOM 729 N N . ALA A 1 90 ? -2.115 -8.016 -0.577 1.00 97.44 90 ALA A N 1
ATOM 730 C CA . ALA A 1 90 ? -0.857 -7.958 -1.304 1.00 97.44 90 ALA A CA 1
ATOM 731 C C . ALA A 1 90 ? -1.071 -7.691 -2.795 1.00 97.44 90 ALA A C 1
ATOM 733 O O . ALA A 1 90 ? -2.099 -8.044 -3.388 1.00 97.44 90 ALA A O 1
ATOM 734 N N . ASN A 1 91 ? -0.047 -7.121 -3.422 1.00 98.25 91 ASN A N 1
ATOM 735 C CA . ASN A 1 91 ? 0.018 -6.963 -4.869 1.00 98.25 91 ASN A CA 1
ATOM 736 C C . ASN A 1 91 ? 0.156 -8.330 -5.548 1.00 98.25 91 ASN A C 1
ATOM 738 O O . ASN A 1 91 ? 0.867 -9.195 -5.055 1.00 98.25 91 ASN A O 1
ATOM 742 N N . HIS A 1 92 ? -0.479 -8.532 -6.697 1.00 98.19 92 HIS A N 1
ATOM 743 C CA . HIS A 1 92 ? -0.341 -9.736 -7.513 1.00 98.19 92 HIS A CA 1
ATOM 744 C C . HIS A 1 92 ? 0.162 -9.364 -8.898 1.00 98.19 92 HIS A C 1
ATOM 746 O O . HIS A 1 92 ? -0.259 -8.376 -9.493 1.00 98.19 92 HIS A O 1
ATOM 752 N N . CYS A 1 93 ? 1.053 -10.189 -9.437 1.00 98.00 93 CYS A N 1
ATOM 753 C CA . CYS A 1 93 ? 1.531 -10.004 -10.794 1.00 98.00 93 CYS A CA 1
ATOM 754 C C . CYS A 1 93 ? 0.389 -10.195 -11.800 1.00 98.00 93 CYS A C 1
ATOM 756 O O . CYS A 1 93 ? -0.225 -11.260 -11.844 1.00 98.00 93 CYS A O 1
ATOM 758 N N . LEU A 1 94 ? 0.162 -9.198 -12.657 1.00 97.56 94 LEU A N 1
ATOM 759 C CA . LEU A 1 94 ? -0.843 -9.260 -13.726 1.00 97.56 94 LEU A CA 1
ATOM 760 C C . LEU A 1 94 ? -0.545 -10.333 -14.788 1.00 97.56 94 LEU A C 1
ATOM 762 O O . LEU A 1 94 ? -1.439 -10.721 -15.532 1.00 97.56 94 LEU A O 1
ATOM 766 N N . TYR A 1 95 ? 0.699 -10.818 -14.858 1.00 97.88 95 TYR A N 1
ATOM 767 C CA . TYR A 1 95 ? 1.141 -11.776 -15.873 1.00 97.88 95 TYR A CA 1
ATOM 768 C C . TYR A 1 95 ? 1.168 -13.222 -15.369 1.00 97.88 95 TYR A C 1
ATOM 770 O O . TYR A 1 95 ? 0.697 -14.119 -16.061 1.00 97.88 95 TYR A O 1
ATOM 778 N N . CYS A 1 96 ? 1.726 -13.468 -14.179 1.00 97.69 96 CYS A N 1
ATOM 779 C CA . CYS A 1 96 ? 1.867 -14.823 -13.625 1.00 97.69 96 CYS A CA 1
ATOM 780 C C . CYS A 1 96 ? 0.964 -15.095 -12.414 1.00 97.69 96 CYS A C 1
ATOM 782 O O . CYS A 1 96 ? 0.933 -16.217 -11.917 1.00 97.69 96 CYS A O 1
ATOM 784 N N . GLY A 1 97 ? 0.245 -14.086 -11.912 1.00 96.94 97 GLY A N 1
ATOM 785 C CA . GLY A 1 97 ? -0.654 -14.209 -10.763 1.00 96.94 97 GLY A CA 1
ATOM 786 C C . GLY A 1 97 ? 0.043 -14.330 -9.408 1.00 96.94 97 GLY A C 1
ATOM 787 O O . GLY A 1 97 ? -0.637 -14.387 -8.388 1.00 96.94 97 GLY A O 1
ATOM 788 N N . GLN A 1 98 ? 1.377 -14.359 -9.363 1.00 96.31 98 GLN A N 1
ATOM 789 C CA . GLN A 1 98 ? 2.114 -14.536 -8.117 1.00 96.31 98 GLN A CA 1
ATOM 790 C C . GLN A 1 98 ? 1.951 -13.317 -7.194 1.00 96.31 98 GLN A C 1
ATOM 792 O O . GLN A 1 98 ? 2.186 -12.181 -7.618 1.00 96.31 98 GLN A O 1
ATOM 797 N N . GLY A 1 99 ? 1.590 -13.556 -5.930 1.00 95.94 99 GLY A N 1
ATOM 798 C CA . GLY A 1 99 ? 1.537 -12.521 -4.893 1.00 95.94 99 GLY A CA 1
ATOM 799 C C . GLY A 1 99 ? 2.934 -11.987 -4.586 1.00 95.94 99 GLY A C 1
ATOM 800 O O . GLY A 1 99 ? 3.850 -12.778 -4.388 1.00 95.94 99 GLY A O 1
ATOM 801 N N . GLN A 1 100 ? 3.098 -10.668 -4.582 1.00 94.44 100 GLN A N 1
ATOM 802 C CA . GLN A 1 100 ? 4.327 -9.930 -4.307 1.00 94.44 100 GLN A CA 1
ATOM 803 C C . GLN A 1 100 ? 4.339 -9.533 -2.832 1.00 94.44 100 GLN A C 1
ATOM 805 O O . GLN A 1 100 ? 3.458 -8.805 -2.381 1.00 94.44 100 GLN A O 1
ATOM 810 N N . GLY A 1 101 ? 5.309 -10.045 -2.075 1.00 89.62 101 GLY A N 1
ATOM 811 C CA . GLY A 1 101 ? 5.390 -9.784 -0.640 1.00 89.62 101 GLY A CA 1
ATOM 812 C C . GLY A 1 101 ? 5.867 -8.368 -0.316 1.00 89.62 101 GLY A C 1
ATOM 813 O O . GLY A 1 101 ? 6.768 -7.848 -0.971 1.00 89.62 101 GLY A O 1
ATOM 814 N N . ASP A 1 102 ? 5.324 -7.790 0.756 1.00 91.31 102 ASP A N 1
ATOM 815 C CA . ASP A 1 102 ? 5.565 -6.388 1.123 1.00 91.31 102 ASP A CA 1
ATOM 816 C C . ASP A 1 102 ? 7.010 -6.071 1.520 1.00 91.31 102 ASP A C 1
ATOM 818 O O . ASP A 1 102 ? 7.424 -4.919 1.422 1.00 91.31 102 ASP A O 1
ATOM 822 N N . PHE A 1 103 ? 7.805 -7.069 1.921 1.00 85.69 103 PHE A N 1
ATOM 823 C CA . PHE A 1 103 ? 9.208 -6.863 2.294 1.00 85.69 103 PHE A CA 1
ATOM 824 C C . PHE A 1 103 ? 10.004 -6.162 1.179 1.00 85.69 103 PHE A C 1
ATOM 826 O O . PHE A 1 103 ? 10.603 -5.118 1.419 1.00 85.69 103 PHE A O 1
ATOM 833 N N . TYR A 1 104 ? 9.935 -6.670 -0.054 1.00 83.44 104 TYR A N 1
ATOM 834 C CA . TYR A 1 104 ? 10.659 -6.088 -1.192 1.00 83.44 104 TYR A CA 1
ATOM 835 C C . TYR A 1 104 ? 10.114 -4.719 -1.613 1.00 83.44 104 TYR A C 1
ATOM 837 O O . TYR A 1 104 ? 10.834 -3.900 -2.175 1.00 83.44 104 TYR A O 1
ATOM 845 N N . LEU A 1 105 ? 8.837 -4.453 -1.339 1.00 92.75 105 LEU A N 1
ATOM 846 C CA . LEU A 1 105 ? 8.200 -3.197 -1.723 1.00 92.75 105 LEU A CA 1
ATOM 847 C C . LEU A 1 105 ? 8.456 -2.084 -0.695 1.00 92.75 105 LEU A C 1
ATOM 849 O O . LEU A 1 105 ? 8.633 -0.933 -1.087 1.00 92.75 105 LEU A O 1
ATOM 853 N N . HIS A 1 106 ? 8.491 -2.420 0.599 1.00 91.88 106 HIS A N 1
ATOM 854 C CA . HIS A 1 106 ? 8.461 -1.457 1.708 1.00 91.88 106 HIS A CA 1
ATOM 855 C C . HIS A 1 106 ? 9.696 -1.465 2.615 1.00 91.88 106 HIS A C 1
ATOM 857 O O . HIS A 1 106 ? 9.831 -0.554 3.429 1.00 91.88 106 HIS A O 1
ATOM 863 N N . SER A 1 107 ? 10.557 -2.487 2.555 1.00 85.81 107 SER A N 1
ATOM 864 C CA . SER A 1 107 ? 11.661 -2.668 3.519 1.00 85.81 107 SER A CA 1
ATOM 865 C C . SER A 1 107 ? 13.060 -2.555 2.910 1.00 85.81 107 SER A C 1
ATOM 867 O O . SER A 1 107 ? 14.030 -2.465 3.662 1.00 85.81 107 SER A O 1
ATOM 869 N N . GLU A 1 108 ? 13.185 -2.520 1.583 1.00 86.62 108 GLU A N 1
ATOM 870 C CA . GLU A 1 108 ? 14.473 -2.381 0.897 1.00 86.62 108 GLU A CA 1
ATOM 871 C C . GLU A 1 108 ? 14.650 -0.962 0.335 1.00 86.62 108 GLU A C 1
ATOM 873 O O . GLU A 1 108 ? 13.767 -0.493 -0.379 1.00 86.62 108 GLU A O 1
ATOM 878 N N . PRO A 1 109 ? 15.770 -0.267 0.619 1.00 88.25 109 PRO A N 1
ATOM 879 C CA . PRO A 1 109 ? 16.098 1.009 -0.017 1.00 88.25 109 PRO A CA 1
ATOM 880 C C . PRO A 1 109 ? 15.998 0.938 -1.549 1.00 88.25 109 PRO A C 1
ATOM 882 O O . PRO A 1 109 ? 16.614 0.068 -2.161 1.00 88.25 109 PRO A O 1
ATOM 885 N N . GLY A 1 110 ? 15.234 1.849 -2.152 1.00 87.06 110 GLY A N 1
ATOM 886 C CA . GLY A 1 110 ? 14.947 1.864 -3.593 1.00 87.06 110 GLY A CA 1
ATOM 887 C C . GLY A 1 110 ? 13.752 0.995 -4.003 1.00 87.06 110 GLY A C 1
ATOM 888 O O . GLY A 1 110 ? 13.361 0.975 -5.169 1.00 87.06 110 GLY A O 1
ATOM 889 N N . GLY A 1 111 ? 13.128 0.296 -3.050 1.00 91.00 111 GLY A N 1
ATOM 890 C CA . GLY A 1 111 ? 11.859 -0.390 -3.257 1.00 91.00 111 GLY A CA 1
ATOM 891 C C . GLY A 1 111 ? 10.741 0.586 -3.633 1.00 91.00 111 GLY A C 1
ATOM 892 O O . GLY A 1 111 ? 10.785 1.775 -3.311 1.00 91.00 111 GLY A O 1
ATOM 893 N N . ALA A 1 112 ? 9.694 0.068 -4.280 1.00 95.12 112 ALA A N 1
ATOM 894 C CA . ALA A 1 112 ? 8.586 0.865 -4.819 1.00 95.12 112 ALA A CA 1
ATOM 895 C C . ALA A 1 112 ? 7.942 1.828 -3.797 1.00 95.12 112 ALA A C 1
ATOM 897 O O . ALA A 1 112 ? 7.453 2.895 -4.176 1.00 95.12 112 ALA A O 1
ATOM 898 N N . PHE A 1 113 ? 7.966 1.458 -2.512 1.00 95.56 113 PHE A N 1
ATOM 899 C CA . PHE A 1 113 ? 7.439 2.217 -1.377 1.00 95.56 113 PHE A CA 1
ATOM 900 C C . PHE A 1 113 ? 8.497 2.455 -0.283 1.00 95.56 113 PHE A C 1
ATOM 902 O O . PHE A 1 113 ? 8.162 2.774 0.857 1.00 95.56 113 PHE A O 1
ATOM 909 N N . PHE A 1 114 ? 9.779 2.356 -0.637 1.00 94.12 114 PHE A N 1
ATOM 910 C CA . PHE A 1 114 ? 10.906 2.872 0.141 1.00 94.12 114 PHE A CA 1
ATOM 911 C C . PHE A 1 114 ? 11.833 3.660 -0.801 1.00 94.12 114 PHE A C 1
ATOM 913 O O . PHE A 1 114 ? 12.984 3.274 -1.030 1.00 94.12 114 PHE A O 1
ATOM 920 N N . PRO A 1 115 ? 11.345 4.782 -1.357 1.00 94.06 115 PRO A N 1
ATOM 921 C CA . PRO A 1 115 ? 12.172 5.650 -2.173 1.00 94.06 115 PRO A CA 1
ATOM 922 C C . PRO A 1 115 ? 13.230 6.354 -1.312 1.00 94.06 115 PRO A C 1
ATOM 924 O O . PRO A 1 115 ? 13.000 6.731 -0.160 1.00 94.06 115 PRO A O 1
ATOM 927 N N . THR A 1 116 ? 14.399 6.553 -1.895 1.00 92.69 116 THR A N 1
ATOM 928 C CA . THR A 1 116 ? 15.590 7.138 -1.281 1.00 92.69 116 THR A CA 1
ATOM 929 C C . THR A 1 116 ? 16.166 8.305 -2.077 1.00 92.69 116 THR A C 1
ATOM 931 O O . THR A 1 116 ? 16.881 9.128 -1.501 1.00 92.69 116 THR A O 1
ATOM 934 N N . GLU A 1 117 ? 15.806 8.439 -3.355 1.00 95.00 117 GLU A N 1
ATOM 935 C CA . GLU A 1 117 ? 16.247 9.527 -4.229 1.00 95.00 117 GLU A CA 1
ATOM 936 C C . GLU A 1 117 ? 15.107 10.192 -5.023 1.00 95.00 117 GLU A C 1
ATOM 938 O O . GLU A 1 117 ? 13.978 9.713 -5.104 1.00 95.00 117 GLU A O 1
ATOM 943 N N . ILE A 1 118 ? 15.405 11.347 -5.630 1.00 96.31 118 ILE A N 1
ATOM 944 C CA . ILE A 1 118 ? 14.411 12.193 -6.314 1.00 96.31 118 ILE A CA 1
ATOM 945 C C . ILE A 1 118 ? 13.739 11.481 -7.494 1.00 96.31 118 ILE A C 1
ATOM 947 O O . ILE A 1 118 ? 12.547 11.686 -7.719 1.00 96.31 118 ILE A O 1
ATOM 951 N N . SER A 1 119 ? 14.482 10.677 -8.255 1.00 96.25 119 SER A N 1
ATOM 952 C CA . SER A 1 119 ? 13.953 9.843 -9.346 1.00 96.25 119 SER A CA 1
ATOM 953 C C . SER A 1 119 ? 12.847 8.917 -8.851 1.00 96.25 119 SER A C 1
ATOM 955 O O . SER A 1 119 ? 11.798 8.830 -9.482 1.00 96.25 119 SER A O 1
ATOM 957 N N . GLU A 1 120 ? 13.070 8.285 -7.701 1.00 96.25 120 GLU A N 1
ATOM 958 C CA . GLU A 1 120 ? 12.146 7.334 -7.083 1.00 96.25 120 GLU A CA 1
ATOM 959 C C . GLU A 1 120 ? 10.929 8.042 -6.472 1.00 96.25 120 GLU A C 1
ATOM 961 O O . GLU A 1 120 ? 9.811 7.558 -6.600 1.00 96.25 120 GLU A O 1
ATOM 966 N N . PHE A 1 121 ? 11.087 9.234 -5.880 1.00 96.62 121 PHE A N 1
ATOM 967 C CA . PHE A 1 121 ? 9.922 10.019 -5.440 1.00 96.62 121 PHE A CA 1
ATOM 968 C C . PHE A 1 121 ? 9.022 10.415 -6.622 1.00 96.62 121 PHE A C 1
ATOM 970 O O . PHE A 1 121 ? 7.800 10.397 -6.501 1.00 96.62 121 PHE A O 1
ATOM 977 N N . LYS A 1 122 ? 9.615 10.757 -7.775 1.00 97.38 122 LYS A N 1
ATOM 978 C CA . LYS A 1 122 ? 8.884 11.159 -8.990 1.00 97.38 122 LYS A CA 1
ATOM 979 C C . LYS A 1 122 ? 8.162 10.010 -9.690 1.00 97.38 122 LYS A C 1
ATOM 981 O O . LYS A 1 122 ? 7.262 10.287 -10.481 1.00 97.38 122 LYS A O 1
ATOM 986 N N . SER A 1 123 ? 8.566 8.759 -9.464 1.00 96.94 123 SER A N 1
ATOM 987 C CA . SER A 1 123 ? 7.883 7.604 -10.059 1.00 96.94 123 SER A CA 1
ATOM 988 C C . SER A 1 123 ? 6.595 7.235 -9.326 1.00 96.94 123 SER A C 1
ATOM 990 O O . SER A 1 123 ? 5.767 6.517 -9.883 1.00 96.94 123 SER A O 1
ATOM 992 N N . ILE A 1 124 ? 6.399 7.754 -8.110 1.00 97.94 124 ILE A N 1
ATOM 993 C CA . ILE A 1 124 ? 5.187 7.531 -7.330 1.00 97.94 124 ILE A CA 1
ATOM 994 C C . ILE A 1 124 ? 4.066 8.445 -7.827 1.00 97.94 124 ILE A C 1
ATOM 996 O O . ILE A 1 124 ? 4.219 9.663 -7.970 1.00 97.94 124 ILE A O 1
ATOM 1000 N N . GLU A 1 125 ? 2.897 7.846 -8.016 1.00 98.12 125 GLU A N 1
ATOM 1001 C CA . GLU A 1 125 ? 1.640 8.555 -8.208 1.00 98.12 125 GLU A CA 1
ATOM 1002 C C . GLU A 1 125 ? 0.774 8.390 -6.961 1.00 98.12 125 GLU A C 1
ATOM 1004 O O . GLU A 1 125 ? 0.459 7.274 -6.552 1.00 98.12 125 GLU A O 1
ATOM 1009 N N . LEU A 1 126 ? 0.377 9.503 -6.352 1.00 98.06 126 LEU A N 1
ATOM 1010 C CA . LEU A 1 126 ? -0.549 9.523 -5.227 1.00 98.06 126 LEU A CA 1
ATOM 1011 C C . LEU A 1 126 ? -1.955 9.789 -5.744 1.00 98.06 126 LEU A C 1
ATOM 1013 O O . LEU A 1 126 ? -2.305 10.907 -6.127 1.00 98.06 126 LEU A O 1
ATOM 1017 N N . ILE A 1 127 ? -2.768 8.744 -5.747 1.00 97.94 127 ILE A N 1
ATOM 1018 C CA . ILE A 1 127 ? -4.167 8.822 -6.140 1.00 97.94 127 ILE A CA 1
ATOM 1019 C C . ILE A 1 127 ? -4.969 9.228 -4.915 1.00 97.94 127 ILE A C 1
ATOM 1021 O O . ILE A 1 127 ? -5.149 8.423 -4.009 1.00 97.94 127 ILE A O 1
ATOM 1025 N N . GLN A 1 128 ? -5.438 10.467 -4.882 1.00 96.81 128 GLN A N 1
ATOM 1026 C CA . GLN A 1 128 ? -6.156 11.055 -3.759 1.00 96.81 128 GLN A CA 1
ATOM 1027 C C . GLN A 1 128 ? -7.632 10.649 -3.766 1.00 96.81 128 GLN A C 1
ATOM 1029 O O . GLN A 1 128 ? -8.339 10.840 -4.765 1.00 96.81 128 GLN A O 1
ATOM 1034 N N . ILE A 1 129 ? -8.108 10.127 -2.632 1.00 96.31 129 ILE A N 1
ATOM 1035 C CA . ILE A 1 129 ? -9.498 9.706 -2.436 1.00 96.31 129 ILE A CA 1
ATOM 1036 C C . ILE A 1 129 ? -10.050 10.297 -1.137 1.00 96.31 129 ILE A C 1
ATOM 1038 O O . ILE A 1 129 ? -9.499 10.095 -0.054 1.00 96.31 129 ILE A O 1
ATOM 1042 N N . GLN A 1 130 ? -11.179 10.995 -1.252 1.00 95.31 130 GLN A N 1
ATOM 1043 C CA . GLN A 1 130 ? -11.943 11.480 -0.108 1.00 95.31 130 GLN A CA 1
ATOM 1044 C C . GLN A 1 130 ? -12.808 10.347 0.457 1.00 95.31 130 GLN A C 1
ATOM 1046 O O . GLN A 1 130 ? -13.575 9.728 -0.280 1.00 95.31 130 GLN A O 1
ATOM 1051 N N . LEU A 1 131 ? -12.705 10.115 1.762 1.00 93.00 131 LEU A N 1
ATOM 1052 C CA . LEU A 1 131 ? -13.562 9.204 2.511 1.00 93.00 131 LEU A CA 1
ATOM 1053 C C . LEU A 1 131 ? -14.887 9.879 2.877 1.00 93.00 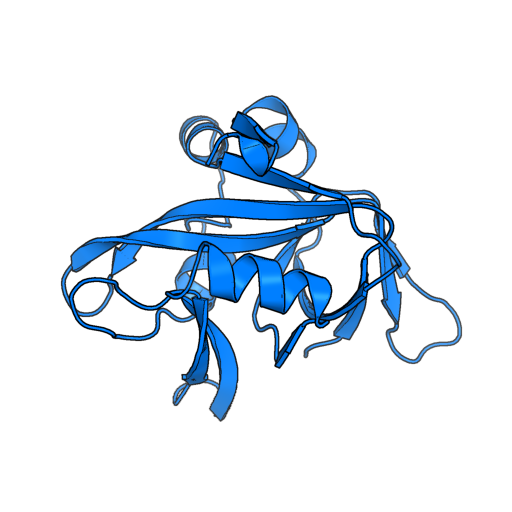131 LEU A C 1
ATOM 1055 O O . LEU A 1 131 ? -14.932 11.069 3.207 1.00 93.00 131 LEU A O 1
ATOM 1059 N N . LYS A 1 132 ? -15.966 9.096 2.882 1.00 93.56 132 LYS A N 1
ATOM 1060 C CA . LYS A 1 132 ? -17.283 9.506 3.394 1.00 93.56 132 LYS A CA 1
ATOM 1061 C C . LYS A 1 132 ? -17.321 9.531 4.921 1.00 93.56 132 LYS A C 1
ATOM 1063 O O . LYS A 1 132 ? -18.110 10.276 5.498 1.00 93.56 132 LYS A O 1
ATOM 1068 N N . SER A 1 133 ? -16.493 8.715 5.565 1.00 92.25 133 SER A N 1
ATOM 1069 C CA . SER A 1 133 ? -16.343 8.627 7.020 1.00 92.25 133 SER A CA 1
ATOM 1070 C C . SER A 1 133 ? -14.946 8.131 7.388 1.00 92.25 133 SER A C 1
ATOM 1072 O O . SER A 1 133 ? -14.277 7.533 6.554 1.00 92.25 133 SER A O 1
ATOM 1074 N N . ASP A 1 134 ? -14.519 8.321 8.638 1.00 95.19 134 ASP A N 1
ATOM 1075 C CA . ASP A 1 134 ? -13.285 7.703 9.141 1.00 95.19 134 ASP A CA 1
ATOM 1076 C C . ASP A 1 134 ? -13.299 6.182 8.886 1.00 95.19 134 ASP A C 1
ATOM 1078 O O . ASP A 1 134 ? -14.312 5.514 9.116 1.00 95.19 134 ASP A O 1
ATOM 1082 N N . VAL A 1 135 ? -12.169 5.632 8.432 1.00 96.31 135 VAL A N 1
ATOM 1083 C CA . VAL A 1 135 ? -12.025 4.204 8.112 1.00 96.31 135 VAL A CA 1
ATOM 1084 C C . VAL A 1 135 ? -10.972 3.565 9.006 1.00 96.31 135 VAL A C 1
ATOM 1086 O O . VAL A 1 135 ? -9.895 4.126 9.205 1.00 96.31 135 VAL A O 1
ATOM 1089 N N . LEU A 1 136 ? -11.283 2.373 9.519 1.00 97.12 136 LEU A N 1
ATOM 1090 C CA . LEU A 1 136 ? -10.328 1.529 10.227 1.00 97.12 136 LEU A CA 1
ATOM 1091 C C . LEU A 1 136 ? -9.575 0.616 9.253 1.00 97.12 136 LEU A C 1
ATOM 1093 O O . LEU A 1 136 ? -10.158 0.047 8.326 1.00 97.12 136 LEU A O 1
ATOM 1097 N N . VAL A 1 137 ? -8.279 0.476 9.499 1.00 97.38 137 VAL A N 1
ATOM 1098 C CA . VAL A 1 137 ? -7.355 -0.418 8.807 1.00 97.38 137 VAL A CA 1
ATOM 1099 C C . VAL A 1 137 ? -6.508 -1.109 9.867 1.00 97.38 137 VAL A C 1
ATOM 1101 O O . VAL A 1 137 ? -5.995 -0.440 10.755 1.00 97.38 137 VAL A O 1
ATOM 1104 N N . ASP A 1 138 ? -6.334 -2.421 9.760 1.00 97.19 138 ASP A N 1
ATOM 1105 C CA . ASP A 1 138 ? -5.362 -3.149 10.576 1.00 97.19 138 ASP A CA 1
ATOM 1106 C C . ASP A 1 138 ? -4.127 -3.402 9.711 1.00 97.19 138 ASP A C 1
ATOM 1108 O O . ASP A 1 138 ? -4.187 -4.205 8.775 1.00 97.19 138 ASP A O 1
ATOM 1112 N N . ALA A 1 139 ? -3.030 -2.690 9.975 1.00 96.38 139 ALA A N 1
ATOM 1113 C CA . ALA A 1 139 ? -1.816 -2.747 9.160 1.00 96.38 139 ALA A CA 1
ATOM 1114 C C . ALA A 1 139 ? -0.558 -2.371 9.951 1.00 96.38 139 ALA A C 1
ATOM 1116 O O . ALA A 1 139 ? -0.614 -1.823 11.049 1.00 96.38 139 ALA A O 1
ATOM 1117 N N . GLU A 1 140 ? 0.600 -2.663 9.372 1.00 94.88 140 GLU A N 1
ATOM 1118 C CA . GLU A 1 140 ? 1.875 -2.094 9.793 1.00 94.88 140 GLU A CA 1
ATOM 1119 C C . GLU A 1 140 ? 2.159 -0.807 9.004 1.00 94.88 140 GLU A C 1
ATOM 1121 O O . GLU A 1 140 ? 1.594 -0.558 7.936 1.00 94.88 140 GLU A O 1
ATOM 1126 N N . TYR A 1 141 ? 3.016 0.052 9.549 1.00 92.38 141 TYR A N 1
ATOM 1127 C CA . TYR A 1 141 ? 3.295 1.365 8.977 1.00 92.38 141 TYR A CA 1
ATOM 1128 C C . TYR A 1 141 ? 4.745 1.785 9.234 1.00 92.38 141 TYR A C 1
ATOM 1130 O O . TYR A 1 141 ? 5.420 1.250 10.116 1.00 92.38 141 TYR A O 1
ATOM 1138 N N . SER A 1 142 ? 5.264 2.704 8.420 1.00 84.00 142 SER A N 1
ATOM 1139 C CA . SER A 1 142 ? 6.602 3.280 8.601 1.00 84.00 142 SER A CA 1
ATOM 1140 C C . SER A 1 142 ? 6.515 4.685 9.205 1.00 84.00 142 SER A C 1
ATOM 1142 O O . SER A 1 142 ? 5.488 5.357 9.111 1.00 84.00 142 SER A O 1
ATOM 1144 N N . MET A 1 143 ? 7.602 5.173 9.810 1.00 74.56 143 MET A N 1
ATOM 1145 C CA . MET A 1 143 ? 7.630 6.490 10.473 1.00 74.56 143 MET A CA 1
ATOM 1146 C C . MET A 1 143 ? 7.622 7.698 9.510 1.00 74.56 143 MET A C 1
ATOM 1148 O O . MET A 1 143 ? 8.119 8.756 9.872 1.00 74.56 143 MET A O 1
ATOM 1152 N N . GLY A 1 144 ? 7.142 7.557 8.269 1.00 75.62 144 GLY A N 1
ATOM 1153 C CA . GLY A 1 144 ? 6.917 8.705 7.377 1.00 75.62 144 GLY A CA 1
ATOM 1154 C C . GLY A 1 144 ? 8.172 9.508 7.008 1.00 75.62 144 GLY A C 1
ATOM 1155 O O . GLY A 1 144 ? 8.060 1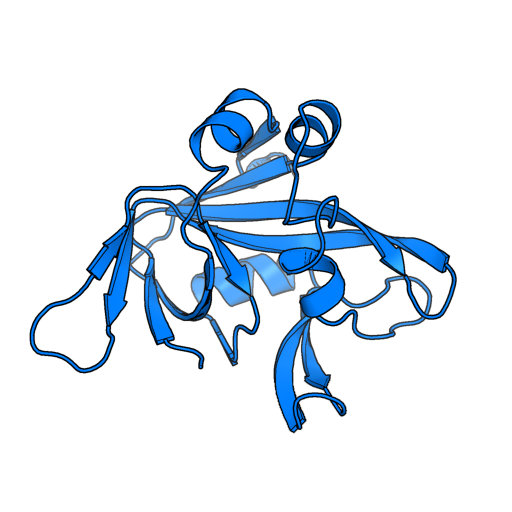0.644 6.565 1.00 75.62 144 GLY A O 1
ATOM 1156 N N . LYS A 1 145 ? 9.382 8.939 7.148 1.00 81.00 145 LYS A N 1
ATOM 1157 C CA . LYS A 1 145 ? 10.673 9.642 6.958 1.00 81.00 145 LYS A CA 1
ATOM 1158 C C . LYS A 1 145 ? 10.775 10.418 5.635 1.00 81.00 145 LYS A C 1
ATOM 1160 O O . LYS A 1 145 ? 11.494 11.411 5.558 1.00 81.00 145 LYS A O 1
ATOM 1165 N N . TYR A 1 146 ? 10.086 9.947 4.600 1.00 89.50 146 TYR A N 1
ATOM 1166 C CA . TYR A 1 146 ? 10.104 10.522 3.257 1.00 89.50 146 TYR A CA 1
ATOM 1167 C C . TYR A 1 146 ? 8.804 11.259 2.894 1.00 89.50 146 TYR A C 1
ATOM 1169 O O . TYR A 1 146 ? 8.582 11.535 1.721 1.00 89.50 146 TYR A O 1
ATOM 1177 N N . SER A 1 147 ? 7.972 11.616 3.879 1.00 93.06 147 SER A N 1
ATOM 1178 C CA . SER A 1 147 ? 6.707 12.342 3.695 1.00 93.06 147 SER A CA 1
ATOM 1179 C C . SER A 1 147 ? 6.880 13.612 2.850 1.00 93.06 147 SER A C 1
ATOM 1181 O O . SER A 1 147 ? 6.369 13.682 1.732 1.00 93.06 147 SER A O 1
ATOM 1183 N N . GLU A 1 148 ? 7.684 14.578 3.316 1.00 94.94 148 GLU A N 1
ATOM 1184 C CA . GLU A 1 148 ? 7.917 15.840 2.597 1.00 94.94 148 GLU A CA 1
ATOM 1185 C C . GLU A 1 148 ? 8.443 15.662 1.159 1.00 94.94 148 GLU A C 1
ATOM 1187 O O . GLU A 1 148 ? 7.870 16.258 0.241 1.00 94.94 148 GLU A O 1
ATOM 1192 N N . PRO A 1 149 ? 9.514 14.882 0.893 1.00 95.56 149 PRO A N 1
ATOM 1193 C CA . PRO A 1 149 ? 10.001 14.730 -0.472 1.00 95.56 149 PRO A CA 1
ATOM 1194 C C . PRO A 1 149 ? 9.009 13.991 -1.377 1.00 95.56 149 PRO A C 1
ATOM 1196 O O . PRO A 1 149 ? 8.893 14.364 -2.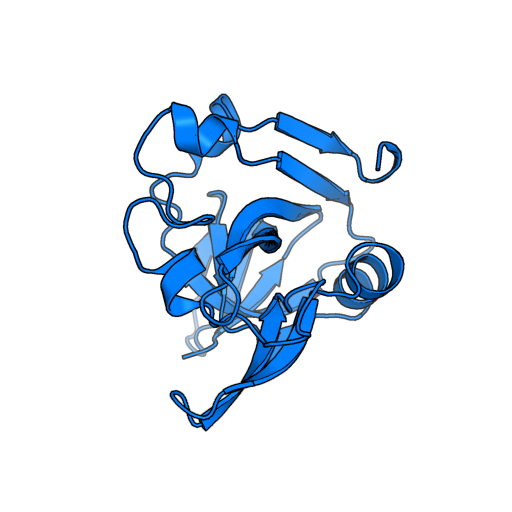544 1.00 95.56 149 PRO A O 1
ATOM 1199 N N . ILE A 1 150 ? 8.262 13.004 -0.868 1.00 96.50 150 ILE A N 1
ATOM 1200 C CA . ILE A 1 150 ? 7.215 12.338 -1.654 1.00 96.50 150 ILE A CA 1
ATOM 1201 C C . ILE A 1 150 ? 6.131 13.352 -2.021 1.00 96.50 150 ILE A C 1
ATOM 1203 O O . ILE A 1 150 ? 5.861 13.529 -3.204 1.00 96.50 150 ILE A O 1
ATOM 1207 N N . LEU A 1 151 ? 5.578 14.093 -1.057 1.00 96.00 151 LEU A N 1
ATOM 1208 C CA . LEU A 1 151 ? 4.546 15.105 -1.322 1.00 96.00 151 LEU A CA 1
ATOM 1209 C C . LEU A 1 151 ? 5.025 16.214 -2.275 1.00 96.00 151 LEU A C 1
ATOM 1211 O O . LEU A 1 151 ? 4.231 16.786 -3.020 1.00 96.00 151 LEU A O 1
ATOM 1215 N N . LYS A 1 152 ? 6.329 16.511 -2.283 1.00 97.12 152 LYS A N 1
ATOM 1216 C CA . LYS A 1 152 ? 6.931 17.510 -3.172 1.00 97.12 152 LYS A CA 1
ATOM 1217 C C . LYS A 1 152 ? 7.116 17.028 -4.613 1.00 97.12 152 LYS A C 1
ATOM 1219 O O . LYS A 1 152 ? 7.049 17.847 -5.530 1.00 97.12 152 LYS A O 1
ATOM 1224 N N . PHE A 1 153 ? 7.454 15.756 -4.815 1.00 97.75 153 PHE A N 1
ATOM 1225 C CA . PHE A 1 153 ? 7.929 15.256 -6.110 1.00 97.75 153 PHE A CA 1
ATOM 1226 C C . PHE A 1 153 ? 7.014 14.226 -6.771 1.00 97.75 153 PHE A C 1
ATOM 1228 O O . PHE A 1 153 ? 7.056 14.113 -7.998 1.00 97.75 153 PHE A O 1
ATOM 1235 N N . ALA A 1 154 ? 6.211 13.497 -5.997 1.00 97.25 154 ALA A N 1
ATOM 1236 C CA . ALA A 1 154 ? 5.230 12.563 -6.525 1.00 97.25 154 ALA A CA 1
ATOM 1237 C C . ALA A 1 154 ? 4.136 13.311 -7.290 1.00 97.25 154 ALA A C 1
ATOM 1239 O O . ALA A 1 154 ? 3.791 14.460 -6.998 1.00 97.25 154 ALA A O 1
ATOM 1240 N N . ARG A 1 155 ? 3.552 12.639 -8.278 1.00 96.75 155 ARG A N 1
ATOM 1241 C CA . ARG A 1 155 ? 2.402 13.176 -9.002 1.00 96.75 155 ARG A CA 1
ATOM 1242 C C . ARG A 1 155 ? 1.134 12.902 -8.192 1.00 96.75 155 ARG A C 1
ATOM 1244 O O . ARG A 1 155 ? 0.763 11.747 -8.022 1.00 96.75 155 ARG A O 1
ATOM 1251 N N . ILE A 1 156 ? 0.441 13.946 -7.746 1.00 96.38 156 ILE A N 1
ATOM 1252 C CA . ILE A 1 156 ? -0.845 13.819 -7.040 1.00 96.38 156 ILE A CA 1
ATOM 1253 C C . ILE A 1 156 ? -1.990 13.953 -8.049 1.00 96.38 156 ILE A C 1
ATOM 1255 O O . ILE A 1 156 ? -2.041 14.927 -8.803 1.00 96.38 156 ILE A O 1
ATOM 1259 N N . ILE A 1 157 ? -2.901 12.979 -8.085 1.00 94.94 157 ILE A N 1
ATOM 1260 C CA . ILE A 1 157 ? -4.074 12.978 -8.972 1.00 94.94 157 ILE A CA 1
ATOM 1261 C C . ILE A 1 157 ? -5.342 12.560 -8.218 1.00 94.94 157 ILE A C 1
ATOM 1263 O O . ILE A 1 157 ? -5.280 11.663 -7.385 1.00 94.94 157 ILE A O 1
ATOM 1267 N N . PRO A 1 158 ? -6.509 13.159 -8.497 1.00 91.62 158 PRO A N 1
ATOM 1268 C CA . PRO A 1 158 ? -7.778 12.678 -7.960 1.00 91.62 158 PRO A CA 1
ATOM 1269 C C . PRO A 1 158 ? -8.224 11.372 -8.646 1.00 91.62 158 PRO A C 1
ATOM 1271 O O . PRO A 1 158 ? -7.924 11.143 -9.820 1.00 91.62 158 PRO A O 1
ATOM 1274 N N . LEU A 1 159 ? -8.985 10.532 -7.930 1.00 84.75 159 LEU A N 1
ATOM 1275 C CA . LEU A 1 159 ? -9.466 9.227 -8.423 1.00 84.75 159 LEU A CA 1
ATOM 1276 C C . LEU A 1 159 ? -10.218 9.294 -9.768 1.00 84.75 159 LEU A C 1
ATOM 1278 O O . LEU A 1 159 ? -10.149 8.361 -10.556 1.00 84.75 159 LEU A O 1
ATOM 1282 N N . ASN A 1 160 ? -10.924 10.387 -10.058 1.00 79.31 160 ASN A N 1
ATOM 1283 C CA . ASN A 1 160 ? -11.724 10.547 -11.280 1.00 79.31 160 ASN A CA 1
ATOM 1284 C C . ASN A 1 160 ? -10.904 10.761 -12.571 1.00 79.31 160 ASN A C 1
ATOM 1286 O O . ASN A 1 160 ? -11.496 11.015 -13.618 1.00 79.31 160 ASN A O 1
ATOM 1290 N N . ILE A 1 161 ? -9.571 10.716 -12.495 1.00 62.28 161 ILE A N 1
ATOM 1291 C CA . ILE A 1 161 ? -8.647 10.886 -13.631 1.00 62.28 161 ILE A CA 1
ATOM 1292 C C . ILE A 1 161 ? -7.959 9.553 -14.006 1.00 62.28 161 ILE A C 1
ATOM 1294 O O . ILE A 1 161 ? -7.074 9.533 -14.861 1.00 62.28 161 ILE A O 1
ATOM 1298 N N . ILE A 1 162 ? -8.361 8.439 -13.385 1.00 59.66 162 ILE A N 1
ATOM 1299 C CA . ILE A 1 162 ? -7.816 7.092 -13.639 1.00 59.66 162 ILE A CA 1
ATOM 1300 C C . ILE A 1 162 ? -8.650 6.344 -14.669 1.00 59.66 162 ILE A C 1
ATOM 1302 O O . ILE A 1 162 ? -9.895 6.458 -14.610 1.00 59.66 162 ILE A O 1
#

Sequence (162 aa):
MAEQIKIQSQFYIARNFSECYSCSANIPVIAIAAENFTVFDGSKNNFINNDLTFFYMATSIGDEISNVIKSNFDYYKPFFSNTVKKEYWANHCLYCGQGQGDFYLHSEPGGAFFPTEISEFKSIELIQIQLKSDVLVDAEYSMGKYSEPILKFARIIPLNII

Foldseek 3Di:
DWWKKKAFFKKWWKWFWDQDPPPRDIAIFTFIWGAFMWTCPVDPDIDTGRFIKTWFQWADWDPVVVVLCVVPPVQFQWDQDPVVRDIHTFGAGPPPRHTDHCCQQPPDDLHQNNDDDLVSLQRIEIAMDTDPGIIIIGTDIDPNPCRVSSVVRYHYHYPVVD